Protein AF-0000000085131780 (afdb_homodimer)

Nearest PDB structures (foldseek):
  1sc6-assembly1_D  TM=6.867E-01  e=2.657E-03  Escherichia coli
  1sc6-assembly1_B  TM=6.988E-01  e=3.452E-03  Escherichia coli
  2p9e-assembly1_C  TM=6.284E-01  e=6.220E-03  Escherichia coli
  3k5p-assembly1_A  TM=6.037E-01  e=5.111E-03  Brucella abortus 2308
  6vz8-assembly1_R  TM=6.931E-01  e=9.090E-02  Arabidopsis thaliana

Foldseek 3Di:
DKKFKKKKKDFQPCVPPPLQVCLVVPLVKHWAWDDWDDDNGIIMTITMIDDPPVSVVVSVVVCVVVPIDIGTDDDTDDD/DKKFKKKKKDFQPCVPPPLQVCLVVPLVKHWAWDDWDDDNGIIMTITMIDGPPVSVVVSVVVCVVVPIDIGTDDDTDDD

Structure (mmCIF, N/CA/C/O backbone):
data_AF-0000000085131780-model_v1
#
loop_
_entity.id
_entity.type
_entity.pdbx_description
1 polymer Ferredoxin
#
loop_
_atom_site.group_PDB
_atom_site.id
_atom_site.type_symbol
_atom_site.label_atom_id
_atom_site.label_alt_id
_atom_site.label_comp_id
_atom_site.label_asym_id
_atom_site.label_entity_id
_atom_site.label_seq_id
_atom_site.pdbx_PDB_ins_code
_atom_site.Cartn_x
_atom_site.Cartn_y
_atom_site.Cartn_z
_atom_site.occupancy
_atom_site.B_iso_or_equiv
_atom_site.auth_seq_id
_atom_site.auth_comp_id
_atom_site.auth_asym_id
_atom_site.auth_atom_id
_atom_site.pdbx_PDB_model_num
ATOM 1 N N . MET A 1 1 ? -14.547 14.281 3.889 1 86.56 1 MET A N 1
ATOM 2 C CA . MET A 1 1 ? -13.328 13.477 3.854 1 86.56 1 MET A CA 1
ATOM 3 C C . MET A 1 1 ? -12.086 14.367 3.816 1 86.56 1 MET A C 1
ATOM 5 O O . MET A 1 1 ? -12.125 15.469 3.268 1 86.56 1 MET A O 1
ATOM 9 N N . ALA A 1 2 ? -11.156 14 4.641 1 89.69 2 ALA A N 1
ATOM 10 C CA . ALA A 1 2 ? -9.914 14.773 4.672 1 89.69 2 ALA A CA 1
ATOM 11 C C . ALA A 1 2 ? -8.812 14.055 3.898 1 89.69 2 ALA A C 1
ATOM 13 O O . ALA A 1 2 ? -8.805 12.828 3.805 1 89.69 2 ALA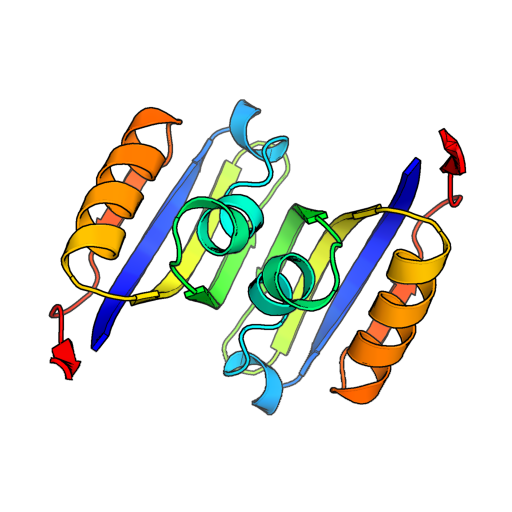 A O 1
ATOM 14 N N . ARG A 1 3 ? -8.008 14.938 3.236 1 90.75 3 ARG A N 1
ATOM 15 C CA . ARG A 1 3 ? -6.875 14.414 2.473 1 90.75 3 ARG A CA 1
ATOM 16 C C . ARG A 1 3 ? -5.598 15.188 2.783 1 90.75 3 ARG A C 1
ATOM 18 O O . ARG A 1 3 ? -5.621 16.422 2.891 1 90.75 3 ARG A O 1
ATOM 25 N N . PHE A 1 4 ? -4.512 14.367 2.973 1 90.12 4 PHE A N 1
ATOM 26 C CA . PHE A 1 4 ? -3.229 15.055 3.072 1 90.12 4 PHE A CA 1
ATOM 27 C C . PHE A 1 4 ? -2.121 14.219 2.439 1 90.12 4 PHE A C 1
ATOM 29 O O . PHE A 1 4 ? -2.16 12.984 2.482 1 90.12 4 PHE A O 1
ATOM 36 N N . LYS A 1 5 ? -1.254 14.945 1.864 1 93.56 5 LYS A N 1
ATOM 37 C CA . LYS A 1 5 ? -0.078 14.305 1.282 1 93.56 5 LYS A CA 1
ATOM 38 C C . LYS A 1 5 ? 1.028 14.141 2.32 1 93.56 5 LYS A C 1
ATOM 40 O O . LYS A 1 5 ? 1.296 15.062 3.1 1 93.56 5 LYS A O 1
ATOM 45 N N . ALA A 1 6 ? 1.563 12.945 2.344 1 95.5 6 ALA A N 1
ATOM 46 C CA . ALA A 1 6 ? 2.627 12.688 3.311 1 95.5 6 ALA A CA 1
ATOM 47 C C . ALA A 1 6 ? 3.766 11.898 2.676 1 95.5 6 ALA A C 1
ATOM 49 O O . ALA A 1 6 ? 3.545 11.125 1.739 1 95.5 6 ALA A O 1
ATOM 50 N N . LYS A 1 7 ? 4.969 12.141 3.127 1 96.19 7 LYS A N 1
ATOM 51 C CA . LYS A 1 7 ? 6.105 11.25 2.91 1 96.19 7 LYS A CA 1
ATOM 52 C C . LYS A 1 7 ? 6.371 10.391 4.141 1 96.19 7 LYS A C 1
ATOM 54 O O . LYS A 1 7 ? 6.555 10.914 5.242 1 96.19 7 LYS A O 1
ATOM 59 N N . LEU A 1 8 ? 6.293 9.07 3.986 1 95.5 8 LEU A N 1
ATOM 60 C CA . LEU A 1 8 ? 6.504 8.094 5.047 1 95.5 8 LEU A CA 1
ATOM 61 C C . LEU A 1 8 ? 7.887 7.453 4.93 1 95.5 8 LEU A C 1
ATOM 63 O O . LEU A 1 8 ? 8.227 6.891 3.885 1 95.5 8 LEU A O 1
ATOM 67 N N . TRP A 1 9 ? 8.641 7.535 5.977 1 93.75 9 TRP A N 1
ATOM 68 C CA . TRP A 1 9 ? 9.969 6.941 6.027 1 93.75 9 TRP A CA 1
ATOM 69 C C . TRP A 1 9 ? 9.969 5.676 6.879 1 93.75 9 TRP A C 1
ATOM 71 O O . TRP A 1 9 ? 9.469 5.68 8.008 1 93.75 9 TRP A O 1
ATOM 81 N N . TYR A 1 10 ? 10.508 4.68 6.27 1 88.69 10 TYR A N 1
ATOM 82 C CA . TYR A 1 10 ? 10.586 3.371 6.91 1 88.69 10 TYR A CA 1
ATOM 83 C C . TYR A 1 10 ? 12.039 2.965 7.145 1 88.69 10 TYR A C 1
ATOM 85 O O . TYR A 1 10 ? 12.906 3.213 6.301 1 88.69 10 TYR A O 1
ATOM 93 N N . GLU A 1 11 ? 12.188 2.383 8.367 1 80.38 11 GLU A N 1
ATOM 94 C CA . GLU A 1 11 ? 13.5 1.799 8.633 1 80.38 11 GLU A CA 1
ATOM 95 C C . GLU A 1 11 ? 13.414 0.279 8.734 1 80.38 11 GLU A C 1
ATOM 97 O O . GLU A 1 11 ? 12.352 -0.271 9.031 1 80.38 11 GLU A O 1
ATOM 102 N N . GLY A 1 12 ? 14.477 -0.394 8.359 1 70.31 12 GLY A N 1
ATOM 103 C CA . GLY A 1 12 ? 14.898 -1.785 8.406 1 70.31 12 GLY A CA 1
ATOM 104 C C . GLY A 1 12 ? 13.766 -2.74 8.734 1 70.31 12 GLY A C 1
ATOM 105 O O . GLY A 1 12 ? 13.398 -3.578 7.906 1 70.31 12 GLY A O 1
ATOM 106 N N . GLU A 1 13 ? 13.352 -2.771 10.047 1 67.44 13 GLU A N 1
ATOM 107 C CA . GLU A 1 13 ? 12.531 -3.852 10.586 1 67.44 13 GLU A CA 1
ATOM 108 C C . GLU A 1 13 ? 11.078 -3.709 10.148 1 67.44 13 GLU A C 1
ATOM 110 O O . GLU A 1 13 ? 10.32 -4.684 10.156 1 67.44 13 GLU A O 1
ATOM 115 N N . LEU A 1 14 ? 10.719 -2.553 9.641 1 70.69 14 LEU A N 1
ATOM 116 C CA . LEU A 1 14 ? 9.312 -2.316 9.336 1 70.69 14 LEU A CA 1
ATOM 117 C C . LEU A 1 14 ? 8.969 -2.824 7.938 1 70.69 14 LEU A C 1
ATOM 119 O O . LEU A 1 14 ? 7.789 -2.924 7.586 1 70.69 14 LEU A O 1
ATOM 123 N N . ILE A 1 15 ? 9.992 -3.205 7.273 1 65.81 15 ILE A N 1
ATOM 124 C CA . ILE A 1 15 ? 9.805 -3.695 5.914 1 65.81 15 ILE A CA 1
ATOM 125 C C . ILE A 1 15 ? 9.008 -5 5.938 1 65.81 15 ILE A C 1
ATOM 127 O O . ILE A 1 15 ? 8.352 -5.352 4.953 1 65.81 15 ILE A O 1
ATOM 131 N N . ASN A 1 16 ? 8.875 -5.523 7.109 1 73.06 16 ASN A N 1
ATOM 132 C CA . ASN A 1 16 ? 8.164 -6.789 7.23 1 73.06 16 ASN A CA 1
ATOM 133 C C . ASN A 1 16 ? 6.73 -6.578 7.711 1 73.06 16 ASN A C 1
ATOM 135 O O . ASN A 1 16 ? 5.953 -7.531 7.797 1 73.06 16 ASN A O 1
ATOM 139 N N . GLU A 1 17 ? 6.41 -5.359 7.91 1 83.75 17 GLU A N 1
ATOM 140 C CA . GLU A 1 17 ? 5.074 -5.051 8.406 1 83.75 17 GLU A CA 1
ATOM 141 C C . GLU A 1 17 ? 4.188 -4.496 7.301 1 83.75 17 GLU A C 1
ATOM 143 O O . GLU A 1 17 ? 4.637 -3.686 6.488 1 83.75 17 GLU A O 1
ATOM 148 N N . PRO A 1 18 ? 2.934 -4.953 7.234 1 92 18 PRO A N 1
ATOM 149 C CA . PRO A 1 18 ? 2.01 -4.465 6.207 1 92 18 PRO A CA 1
ATOM 150 C C . PRO A 1 18 ? 1.391 -3.115 6.559 1 92 18 PRO A C 1
ATOM 152 O O . PRO A 1 18 ? 0.165 -2.996 6.641 1 92 18 PRO A O 1
ATOM 155 N N . VAL A 1 19 ? 2.16 -2.117 6.633 1 93.19 19 VAL A N 1
ATOM 156 C CA . VAL A 1 19 ? 1.791 -0.799 7.137 1 93.19 19 VAL A CA 1
ATOM 157 C C . VAL A 1 19 ? 0.696 -0.198 6.258 1 93.19 19 VAL A C 1
ATOM 159 O O . VAL A 1 19 ? -0.382 0.148 6.75 1 93.19 19 VAL A O 1
ATOM 162 N N . ILE A 1 20 ? 0.851 -0.165 4.98 1 94 20 ILE A N 1
ATOM 163 C CA . ILE A 1 20 ? -0.085 0.46 4.055 1 94 20 ILE A CA 1
ATOM 164 C C . ILE A 1 20 ? -1.4 -0.315 4.047 1 94 20 ILE A C 1
ATOM 166 O O . ILE A 1 20 ? -2.48 0.281 4.078 1 94 20 ILE A O 1
ATOM 170 N N . ALA A 1 21 ? -1.269 -1.602 3.977 1 94.25 21 ALA A N 1
ATOM 171 C CA . ALA A 1 21 ? -2.461 -2.443 3.99 1 94.25 21 ALA A CA 1
ATOM 172 C C . ALA A 1 21 ? -3.242 -2.27 5.289 1 94.25 21 ALA A C 1
ATOM 174 O O . ALA A 1 21 ? -4.473 -2.256 5.285 1 94.25 21 ALA A O 1
ATOM 175 N N . THR A 1 22 ? -2.566 -2.139 6.387 1 95 22 THR A N 1
ATOM 176 C CA . THR A 1 22 ? -3.201 -1.985 7.691 1 95 22 THR A CA 1
ATOM 177 C C . THR A 1 22 ? -3.965 -0.667 7.77 1 95 22 THR A C 1
ATOM 179 O O . THR A 1 22 ? -5.059 -0.611 8.336 1 95 22 THR A O 1
ATOM 182 N N . LEU A 1 23 ? -3.361 0.405 7.223 1 95.75 23 LEU A N 1
ATOM 183 C CA . LEU A 1 23 ? -4.07 1.679 7.168 1 95.75 23 LEU A CA 1
ATOM 184 C C . LEU A 1 23 ? -5.449 1.507 6.543 1 95.75 23 LEU A C 1
ATOM 186 O O . LEU A 1 23 ? -6.449 1.975 7.098 1 95.75 23 LEU A O 1
ATOM 190 N N . ALA A 1 24 ? -5.492 0.808 5.449 1 94.88 24 ALA A N 1
ATOM 191 C CA . ALA A 1 24 ? -6.734 0.619 4.707 1 94.88 24 ALA A CA 1
ATOM 192 C C . ALA A 1 24 ? -7.676 -0.326 5.449 1 94.88 24 ALA A C 1
ATOM 194 O O . ALA A 1 24 ? -8.883 -0.085 5.516 1 94.88 24 ALA A O 1
ATOM 195 N N . ARG A 1 25 ? -7.152 -1.287 6.023 1 92.69 25 ARG A N 1
ATOM 196 C CA . ARG A 1 25 ? -7.961 -2.35 6.613 1 92.69 25 ARG A CA 1
ATOM 197 C C . ARG A 1 25 ? -8.453 -1.957 8 1 92.69 25 ARG A C 1
ATOM 199 O O . ARG A 1 25 ? -9.602 -2.213 8.359 1 92.69 25 ARG A O 1
ATOM 206 N N . ASP A 1 26 ? -7.594 -1.348 8.727 1 94.12 26 ASP A N 1
ATOM 207 C CA . ASP A 1 26 ? -7.871 -1.246 10.156 1 94.12 26 ASP A CA 1
ATOM 208 C C . ASP A 1 26 ? -8.117 0.204 10.562 1 94.12 26 ASP A C 1
ATOM 210 O O . ASP A 1 26 ? -8.695 0.465 11.625 1 94.12 26 ASP A O 1
ATOM 214 N N . HIS A 1 27 ? -7.688 1.127 9.734 1 95.62 27 HIS A N 1
ATOM 215 C CA . HIS A 1 27 ? -7.75 2.51 10.188 1 95.62 27 HIS A CA 1
ATOM 216 C C . HIS A 1 27 ? -8.68 3.34 9.312 1 95.62 27 HIS A C 1
ATOM 218 O O . HIS A 1 27 ? -8.844 4.543 9.531 1 95.62 27 HIS A O 1
ATOM 224 N N . GLY A 1 28 ? -9.188 2.713 8.359 1 94.62 28 GLY A N 1
ATOM 225 C CA . GLY A 1 28 ? -10.125 3.418 7.496 1 94.62 28 GLY A CA 1
ATOM 226 C C . GLY A 1 28 ? -9.469 4.512 6.672 1 94.62 28 GLY A C 1
ATOM 227 O O . GLY A 1 28 ? -10.102 5.523 6.363 1 94.62 28 GLY A O 1
ATOM 228 N N . VAL A 1 29 ? -8.273 4.48 6.422 1 96.06 29 VAL A N 1
ATOM 229 C CA . VAL A 1 29 ? -7.516 5.469 5.668 1 96.06 29 VAL A CA 1
ATOM 230 C C . VAL A 1 29 ? -6.988 4.84 4.379 1 96.06 29 VAL A C 1
ATOM 232 O O . VAL A 1 29 ? -6.375 3.771 4.406 1 96.06 29 VAL A O 1
ATOM 235 N N . ILE A 1 30 ? -7.234 5.508 3.287 1 95.12 30 ILE A N 1
ATOM 236 C CA . ILE A 1 30 ? -6.766 5.039 1.987 1 95.12 30 ILE A CA 1
ATOM 237 C C . ILE A 1 30 ? -5.512 5.805 1.582 1 95.12 30 ILE A C 1
ATOM 239 O O . ILE A 1 30 ? -5.512 7.035 1.542 1 95.12 30 ILE A O 1
ATOM 243 N N . ALA A 1 31 ? -4.469 4.984 1.391 1 94.56 31 ALA A N 1
ATOM 244 C CA . ALA A 1 31 ? -3.221 5.59 0.937 1 94.56 31 ALA A CA 1
ATOM 245 C C . ALA A 1 31 ? -3.039 5.41 -0.567 1 94.56 31 ALA A C 1
ATOM 247 O O . ALA A 1 31 ? -3.002 4.281 -1.065 1 94.56 31 ALA A O 1
ATOM 248 N N . ASN A 1 32 ? -2.979 6.477 -1.34 1 92.62 32 ASN A N 1
ATOM 249 C CA . ASN A 1 32 ? -2.633 6.477 -2.758 1 92.62 32 ASN A CA 1
ATOM 250 C C . ASN A 1 32 ? -1.143 6.727 -2.973 1 92.62 32 ASN A C 1
ATOM 252 O O . ASN A 1 32 ? -0.671 7.859 -2.826 1 92.62 32 ASN A O 1
ATOM 256 N N . ILE A 1 33 ? -0.473 5.668 -3.33 1 93.06 33 ILE A N 1
ATOM 257 C CA . ILE A 1 33 ? 0.977 5.758 -3.473 1 93.06 33 ILE A CA 1
ATOM 258 C C 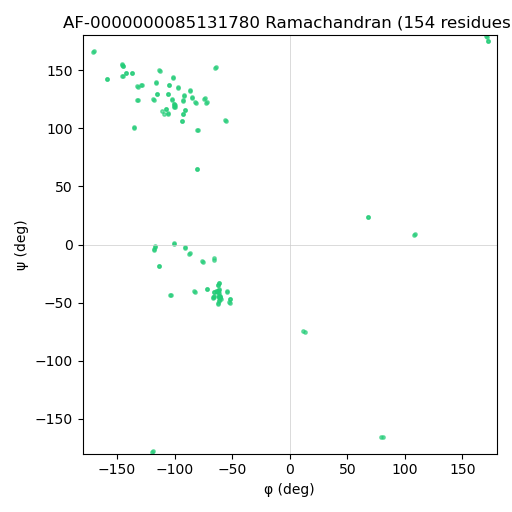. ILE A 1 33 ? 1.324 6.543 -4.734 1 93.06 33 ILE A C 1
ATOM 260 O O . ILE A 1 33 ? 0.941 6.152 -5.84 1 93.06 33 ILE A O 1
ATOM 264 N N . ARG A 1 34 ? 2.045 7.59 -4.559 1 90.5 34 ARG A N 1
ATOM 265 C CA . ARG A 1 34 ? 2.432 8.469 -5.66 1 90.5 34 ARG A CA 1
ATOM 266 C C . ARG A 1 34 ? 3.885 8.234 -6.059 1 90.5 34 ARG A C 1
ATOM 268 O O . ARG A 1 34 ? 4.227 8.312 -7.242 1 90.5 34 ARG A O 1
ATOM 275 N N . ARG A 1 35 ? 4.75 8.109 -5.156 1 92.75 35 ARG A N 1
ATOM 276 C CA . ARG A 1 35 ? 6.168 7.797 -5.316 1 92.75 35 ARG A CA 1
ATOM 277 C C . ARG A 1 35 ? 6.652 6.871 -4.207 1 92.75 35 ARG A C 1
ATOM 279 O O . ARG A 1 35 ? 6.16 6.93 -3.08 1 92.75 35 ARG A O 1
ATOM 286 N N . ALA A 1 36 ? 7.531 6.105 -4.551 1 93.94 36 ALA A N 1
ATOM 287 C CA . ALA A 1 36 ? 8.07 5.23 -3.516 1 93.94 36 ALA A CA 1
ATOM 288 C C . ALA A 1 36 ? 9.461 4.719 -3.898 1 93.94 36 ALA A C 1
ATOM 290 O O . ALA A 1 36 ? 9.719 4.434 -5.07 1 93.94 36 ALA A O 1
ATOM 291 N N . ASN A 1 37 ? 10.344 4.609 -2.953 1 94.88 37 ASN A N 1
ATOM 292 C CA . ASN A 1 37 ? 11.633 3.916 -2.992 1 94.88 37 ASN A CA 1
ATOM 293 C C . ASN A 1 37 ? 11.859 3.09 -1.73 1 94.88 37 ASN A C 1
ATOM 295 O O . ASN A 1 37 ? 12.164 3.639 -0.67 1 94.88 37 ASN A O 1
ATOM 299 N N . VAL A 1 38 ? 11.625 1.832 -1.866 1 93.19 38 VAL A N 1
ATOM 300 C CA . VAL A 1 38 ? 11.75 0.912 -0.74 1 93.19 38 VAL A CA 1
ATOM 301 C C . VAL A 1 38 ? 12.828 -0.128 -1.036 1 93.19 38 VAL A C 1
ATOM 303 O O . VAL A 1 38 ? 12.742 -0.849 -2.033 1 93.19 38 VAL A O 1
ATOM 306 N N . GLU A 1 39 ? 13.758 -0.214 -0.168 1 91.62 39 GLU A N 1
ATOM 307 C CA . GLU A 1 39 ? 14.852 -1.176 -0.233 1 91.62 39 GLU A CA 1
ATOM 308 C C . GLU A 1 39 ? 14.844 -2.104 0.979 1 91.62 39 GLU A C 1
ATOM 310 O O . GLU A 1 39 ? 13.93 -2.047 1.805 1 91.62 39 GLU A O 1
ATOM 315 N N . ASP A 1 40 ? 15.805 -2.979 1.049 1 86 40 ASP A N 1
ATOM 316 C CA . ASP A 1 40 ? 15.836 -4.023 2.066 1 86 40 ASP A CA 1
ATOM 317 C C . ASP A 1 40 ? 15.922 -3.426 3.467 1 86 40 ASP A C 1
ATOM 319 O O . ASP A 1 40 ? 15.398 -3.994 4.426 1 86 40 ASP A O 1
ATOM 323 N N . ASP A 1 41 ? 16.609 -2.35 3.582 1 85.25 41 ASP A N 1
ATOM 324 C CA . ASP A 1 41 ? 16.906 -1.875 4.93 1 85.25 41 ASP A CA 1
ATOM 325 C C . ASP A 1 41 ? 16.297 -0.493 5.172 1 85.25 41 ASP A C 1
ATOM 327 O O . ASP A 1 41 ? 16.406 0.051 6.273 1 85.25 41 ASP A O 1
ATOM 331 N N . SER A 1 42 ? 15.711 0.064 4.223 1 88.75 42 SER A N 1
ATOM 332 C CA . SER A 1 42 ? 15.125 1.391 4.375 1 88.75 42 SER A CA 1
ATOM 333 C C . SER A 1 42 ? 14.273 1.763 3.168 1 88.75 42 SER A C 1
ATOM 335 O O . SER A 1 42 ? 14.32 1.09 2.137 1 88.75 42 SER A O 1
ATOM 337 N N . GLY A 1 43 ? 13.469 2.822 3.354 1 92.06 43 GLY A N 1
ATOM 338 C CA . GLY A 1 43 ? 12.703 3.322 2.223 1 92.06 43 GLY A CA 1
ATOM 339 C C . GLY A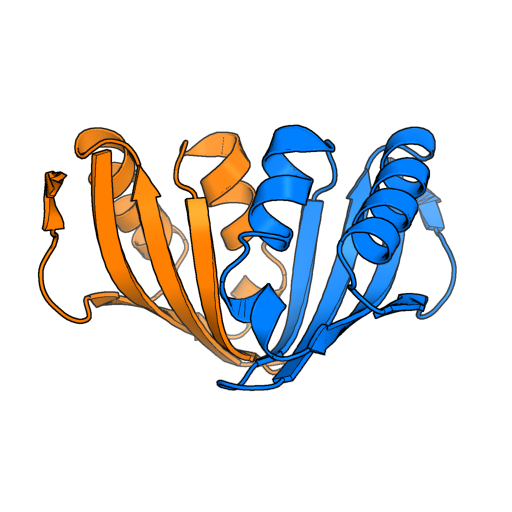 1 43 ? 11.695 4.387 2.611 1 92.06 43 GLY A C 1
ATOM 340 O O . GLY A 1 43 ? 11.609 4.773 3.777 1 92.06 43 GLY A O 1
ATOM 341 N N . TRP A 1 44 ? 11.141 4.844 1.529 1 94.56 44 TRP A N 1
ATOM 342 C CA . TRP A 1 44 ? 10.125 5.867 1.748 1 94.56 44 TRP A CA 1
ATOM 343 C C . TRP A 1 44 ? 9 5.742 0.73 1 94.56 44 TRP A C 1
ATOM 345 O O . TRP A 1 44 ? 9.195 5.207 -0.363 1 94.56 44 TRP A O 1
ATOM 355 N N . ILE A 1 45 ? 7.852 6.207 1.167 1 93.94 45 ILE A N 1
ATOM 356 C CA . ILE A 1 45 ? 6.656 6.25 0.33 1 93.94 45 ILE A CA 1
ATOM 357 C C . ILE A 1 45 ? 6.012 7.633 0.426 1 93.94 45 ILE A C 1
ATOM 359 O O . ILE A 1 45 ? 5.73 8.117 1.524 1 93.94 45 ILE A O 1
ATOM 363 N N . VAL A 1 46 ? 5.828 8.273 -0.718 1 94.44 46 VAL A N 1
ATOM 364 C CA . VAL A 1 46 ? 4.977 9.461 -0.807 1 94.44 46 VAL A CA 1
ATOM 365 C C . VAL A 1 46 ? 3.557 9.047 -1.188 1 94.44 46 VAL A C 1
ATOM 367 O O . VAL A 1 46 ? 3.352 8.367 -2.195 1 94.44 46 VAL A O 1
ATOM 370 N N . CYS A 1 47 ? 2.621 9.445 -0.339 1 94 47 CYS A N 1
ATOM 371 C CA . CYS A 1 47 ? 1.248 9.039 -0.617 1 94 47 CYS A CA 1
ATOM 372 C C . CYS A 1 47 ? 0.264 10.125 -0.194 1 94 47 CYS A C 1
ATOM 374 O O . CYS A 1 47 ? 0.597 10.984 0.62 1 94 47 CYS A O 1
ATOM 376 N N . GLU A 1 48 ? -0.896 10.094 -0.857 1 93.31 48 GLU A N 1
ATOM 377 C CA . GLU A 1 48 ? -2.057 10.844 -0.385 1 93.31 48 GLU A CA 1
ATOM 378 C C . GLU A 1 48 ? -2.918 9.992 0.547 1 93.31 48 GLU A C 1
ATOM 380 O O . GLU A 1 48 ? -3.418 8.938 0.151 1 93.31 48 GLU A O 1
ATOM 385 N N . LEU A 1 49 ? -3.018 10.383 1.743 1 94.94 49 LEU A N 1
ATOM 386 C CA . LEU A 1 49 ? -3.855 9.719 2.73 1 94.94 49 LEU A CA 1
ATOM 387 C C . LEU A 1 49 ? -5.25 10.328 2.768 1 94.94 49 LEU A C 1
ATOM 389 O O . LEU A 1 49 ? -5.395 11.555 2.863 1 94.94 49 LEU A O 1
ATOM 393 N N . GLU A 1 50 ? -6.23 9.469 2.658 1 94.25 50 GLU A N 1
ATOM 394 C CA . GLU A 1 50 ? -7.609 9.945 2.619 1 94.25 50 GLU A CA 1
ATOM 395 C C . GLU A 1 50 ? -8.477 9.211 3.637 1 94.25 50 GLU A C 1
ATOM 397 O O . GLU A 1 50 ? -8.375 7.992 3.779 1 94.25 50 GLU A O 1
ATOM 402 N N . GLY A 1 51 ? -9.305 9.906 4.332 1 93.75 51 GLY A N 1
ATOM 403 C CA . GLY A 1 51 ? -10.219 9.383 5.328 1 93.75 51 GLY A CA 1
ATOM 404 C C . GLY A 1 51 ? -10.914 10.469 6.129 1 93.75 51 GLY A C 1
ATOM 405 O O . GLY A 1 51 ? -10.797 11.656 5.809 1 93.75 51 GLY A O 1
ATOM 406 N N . ASN A 1 52 ? -11.758 10.07 7.008 1 94.44 52 ASN A N 1
ATOM 407 C CA . ASN A 1 52 ? -12.312 11.086 7.898 1 94.44 52 ASN A CA 1
ATOM 408 C C . ASN A 1 52 ? -11.234 11.711 8.781 1 94.44 52 ASN A C 1
ATOM 410 O O . ASN A 1 52 ? -10.203 11.086 9.047 1 94.44 52 ASN A O 1
ATOM 414 N N . PRO A 1 53 ? -11.477 12.938 9.172 1 93.38 53 PRO A N 1
ATOM 415 C CA . PRO A 1 53 ? -10.453 13.664 9.922 1 93.38 53 PRO A CA 1
ATOM 416 C C . PRO A 1 53 ? -9.992 12.906 11.164 1 93.38 53 PRO A C 1
ATOM 418 O O . PRO A 1 53 ? -8.789 12.836 11.438 1 93.38 53 PRO A O 1
ATOM 421 N N . ASP A 1 54 ? -10.898 12.305 11.867 1 94.94 54 ASP A N 1
ATOM 422 C CA . ASP A 1 54 ? -10.531 11.57 13.07 1 94.94 54 ASP A CA 1
ATOM 423 C C . ASP A 1 54 ? -9.672 10.352 12.734 1 94.94 54 ASP A C 1
ATOM 425 O O . ASP A 1 54 ? -8.695 10.062 13.43 1 94.94 54 ASP A O 1
ATOM 429 N N . ASN A 1 55 ? -10.031 9.609 11.742 1 95.06 55 ASN A N 1
ATOM 430 C CA . ASN A 1 55 ? -9.266 8.445 11.312 1 95.06 55 ASN A CA 1
ATOM 431 C C . ASN A 1 55 ? -7.859 8.836 10.867 1 95.06 55 ASN A C 1
ATOM 433 O O . ASN A 1 55 ? -6.895 8.125 11.148 1 95.06 55 ASN A O 1
ATOM 437 N N . LEU A 1 56 ? -7.805 9.891 10.164 1 93.75 56 LEU A N 1
ATOM 438 C CA . LEU A 1 56 ? -6.508 10.359 9.688 1 93.75 56 LEU A CA 1
ATOM 439 C C . LEU A 1 56 ? -5.586 10.695 10.852 1 93.75 56 LEU A C 1
ATOM 441 O O . LEU A 1 56 ? -4.398 10.367 10.82 1 93.75 56 LEU A O 1
ATOM 445 N N . GLU A 1 57 ? -6.141 11.375 11.789 1 93.88 57 GLU A N 1
ATOM 446 C CA . GLU A 1 57 ? -5.348 11.703 12.977 1 93.88 57 GLU A CA 1
ATOM 447 C C . GLU A 1 57 ? -4.863 10.438 13.68 1 93.88 57 GLU A C 1
ATOM 449 O O . GLU A 1 57 ? -3.693 10.344 14.055 1 93.88 57 GLU A O 1
ATOM 454 N N . GLN A 1 58 ? -5.711 9.539 13.859 1 95.75 58 GLN A N 1
ATOM 455 C CA . GLN A 1 58 ? -5.363 8.281 14.5 1 95.75 58 GLN A CA 1
ATOM 456 C C . GLN A 1 58 ? -4.348 7.5 13.672 1 95.75 58 GLN A C 1
ATOM 458 O O . GLN A 1 58 ? -3.457 6.848 14.227 1 95.75 58 GLN A O 1
ATOM 463 N N . ALA A 1 59 ? -4.547 7.535 12.383 1 95.44 59 ALA A N 1
ATOM 464 C CA . ALA A 1 59 ? -3.629 6.844 11.484 1 95.44 59 ALA A CA 1
ATOM 465 C C . ALA A 1 59 ? -2.215 7.406 11.609 1 95.44 59 ALA A C 1
ATOM 467 O O . ALA A 1 59 ? -1.241 6.652 11.641 1 95.44 59 ALA A O 1
ATOM 468 N N . ILE A 1 60 ? -2.119 8.68 11.648 1 94.75 60 ILE A N 1
ATOM 469 C CA . ILE A 1 60 ? -0.819 9.328 11.789 1 94.75 60 ILE A CA 1
ATOM 470 C C . ILE A 1 60 ? -0.172 8.914 13.109 1 94.75 60 ILE A C 1
ATOM 472 O O . ILE A 1 60 ? 1.018 8.586 13.148 1 94.75 60 ILE A O 1
ATOM 476 N N . GLU A 1 61 ? -0.936 8.922 14.141 1 95.94 61 GLU A N 1
ATOM 477 C CA . GLU A 1 61 ? -0.435 8.484 15.438 1 95.94 61 GLU A CA 1
ATOM 478 C C . GLU A 1 61 ? 0.017 7.031 15.398 1 95.94 61 GLU A C 1
ATOM 480 O O . GLU A 1 61 ? 1.064 6.684 15.953 1 95.94 61 GLU A O 1
ATOM 485 N N . TRP A 1 62 ? -0.772 6.242 14.812 1 95.69 62 TRP A N 1
ATOM 486 C CA . TRP A 1 62 ? -0.433 4.828 14.695 1 95.69 62 TRP A CA 1
ATOM 487 C C . TRP A 1 62 ? 0.856 4.641 13.906 1 95.69 62 TRP A C 1
ATOM 489 O O . TRP A 1 62 ? 1.728 3.861 14.297 1 95.69 62 TRP A O 1
ATOM 499 N N . LEU A 1 63 ? 0.991 5.285 12.742 1 95.31 63 LEU A N 1
ATOM 500 C CA . LEU A 1 63 ? 2.195 5.219 11.922 1 95.31 63 LEU A CA 1
ATOM 501 C C . LEU A 1 63 ? 3.434 5.555 12.75 1 95.31 63 LEU A C 1
ATOM 503 O O . LEU A 1 63 ? 4.422 4.816 12.719 1 95.31 63 LEU A O 1
ATOM 507 N N . ARG A 1 64 ? 3.324 6.648 13.438 1 94.44 64 ARG A N 1
ATOM 508 C CA . ARG A 1 64 ? 4.445 7.039 14.289 1 94.44 64 ARG A CA 1
ATOM 509 C C . ARG A 1 64 ? 4.707 5.996 15.367 1 94.44 64 ARG A C 1
ATOM 511 O O . ARG A 1 64 ? 5.859 5.707 15.695 1 94.44 64 ARG A O 1
ATOM 518 N N . GLY A 1 65 ? 3.611 5.492 15.891 1 93.12 65 GLY A N 1
ATOM 519 C CA . GLY A 1 65 ? 3.707 4.477 16.922 1 93.12 65 GLY A CA 1
ATOM 520 C C . GLY A 1 65 ? 4.406 3.215 16.453 1 93.12 65 GLY A C 1
ATOM 521 O O . GLY A 1 65 ? 5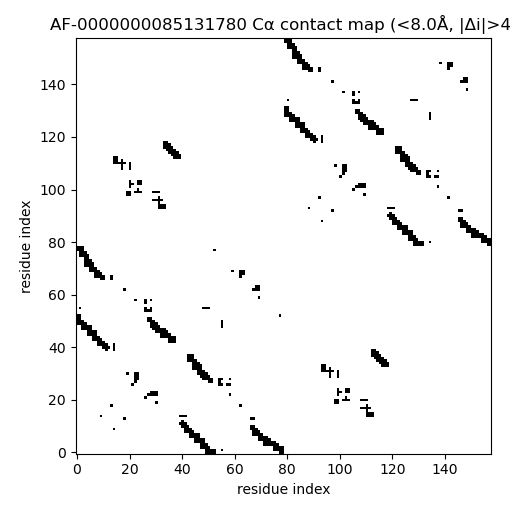.07 2.537 17.234 1 93.12 65 GLY A O 1
ATOM 522 N N . VAL A 1 66 ? 4.281 2.844 15.227 1 90.94 66 VAL A N 1
ATOM 523 C CA . VAL A 1 66 ? 4.891 1.617 14.727 1 90.94 66 VAL A CA 1
ATOM 524 C C . VAL A 1 66 ? 6.285 1.918 14.18 1 90.94 66 VAL A C 1
ATOM 526 O O . VAL A 1 66 ? 6.965 1.025 13.672 1 90.94 66 VAL A O 1
ATOM 529 N N . GLY A 1 67 ? 6.703 3.146 14.164 1 90.88 67 GLY A N 1
ATOM 530 C CA . GLY A 1 67 ? 8.078 3.486 13.844 1 90.88 67 GLY A CA 1
ATOM 531 C C . GLY A 1 67 ? 8.234 4.156 12.492 1 90.88 67 GLY A C 1
ATOM 532 O O . GLY A 1 67 ? 9.352 4.367 12.023 1 90.88 67 GLY A O 1
ATOM 533 N N . VAL A 1 68 ? 7.137 4.488 11.914 1 93.88 68 VAL A N 1
ATOM 534 C CA . VAL A 1 68 ? 7.176 5.199 10.641 1 93.88 68 VAL A CA 1
ATOM 535 C C . VAL A 1 68 ? 7.324 6.699 10.883 1 93.88 68 VAL A C 1
ATOM 537 O O . VAL A 1 68 ? 6.602 7.27 11.711 1 93.88 68 VAL A O 1
ATOM 540 N N . ASP A 1 69 ? 8.32 7.297 10.266 1 93.81 69 ASP A N 1
ATOM 541 C CA . ASP A 1 69 ? 8.43 8.75 10.305 1 93.81 69 ASP A CA 1
ATOM 542 C C . ASP A 1 69 ? 7.508 9.398 9.266 1 93.81 69 ASP A C 1
ATOM 544 O O . ASP A 1 69 ? 7.648 9.148 8.07 1 93.81 69 ASP A O 1
ATOM 548 N N . VAL A 1 70 ? 6.633 10.242 9.766 1 95.69 70 VAL A N 1
ATOM 549 C CA . VAL A 1 70 ? 5.617 10.844 8.914 1 95.69 70 VAL A CA 1
ATOM 550 C C . VAL A 1 70 ? 5.953 12.312 8.672 1 95.69 70 VAL A C 1
ATOM 552 O O . VAL A 1 70 ? 6.027 13.102 9.609 1 95.69 70 VAL A O 1
ATOM 555 N N . GLU A 1 71 ? 6.211 12.656 7.434 1 95.38 71 GLU A N 1
ATOM 556 C CA . GLU A 1 71 ? 6.383 14.047 7.016 1 95.38 71 GLU A CA 1
ATOM 557 C C . GLU A 1 71 ? 5.164 14.547 6.246 1 95.38 71 GLU A C 1
ATOM 559 O O . GLU A 1 71 ? 4.883 14.086 5.141 1 95.38 71 GLU A O 1
ATOM 564 N N . LEU A 1 72 ? 4.473 15.422 6.797 1 89.62 72 LEU A N 1
ATOM 565 C CA . LEU A 1 72 ? 3.311 15.984 6.121 1 89.62 72 LEU A CA 1
ATOM 566 C C . LEU A 1 72 ? 3.736 16.938 5.004 1 89.62 72 LEU A C 1
ATOM 568 O O . LEU A 1 72 ? 4.66 17.734 5.18 1 89.62 72 LEU A O 1
ATOM 572 N N . VAL A 1 73 ? 3.209 16.641 3.812 1 83.81 73 VAL A N 1
ATOM 573 C CA . VAL A 1 73 ? 3.557 17.484 2.666 1 83.81 73 VAL A CA 1
ATOM 574 C C . VAL A 1 73 ? 2.338 18.281 2.227 1 83.81 73 VAL A C 1
ATOM 576 O O . VAL A 1 73 ? 1.369 17.734 1.705 1 83.81 73 VAL A O 1
ATOM 579 N N . GLY A 1 74 ? 2.398 19.469 2.355 1 74.56 74 GLY A N 1
ATOM 580 C CA . GLY A 1 74 ? 1.314 20.359 1.977 1 74.56 74 GLY A CA 1
ATOM 581 C C . GLY A 1 74 ? 0.199 20.406 3.002 1 74.56 74 GLY A C 1
ATOM 582 O O . GLY A 1 74 ? 0.402 20.062 4.168 1 74.56 74 GLY A O 1
ATOM 583 N N . ASP A 1 75 ? -1.085 21.016 2.547 1 65.75 75 ASP A N 1
ATOM 584 C CA . ASP A 1 75 ? -2.162 21.281 3.492 1 65.75 75 ASP A CA 1
ATOM 585 C C . ASP A 1 75 ? -3.197 20.172 3.49 1 65.75 75 ASP A C 1
ATOM 587 O O . ASP A 1 75 ? -3.348 19.453 2.494 1 65.75 75 ASP A O 1
ATOM 591 N N . VAL A 1 76 ? -3.57 19.797 4.809 1 63.75 76 VAL A N 1
ATOM 592 C CA . VAL A 1 76 ? -4.762 18.969 4.957 1 63.75 76 VAL A CA 1
ATOM 593 C C . VAL A 1 76 ? -5.953 19.656 4.289 1 63.75 76 VAL A C 1
ATOM 595 O O . VAL A 1 76 ? -6.262 20.812 4.586 1 63.75 76 VAL A O 1
ATOM 598 N N . VAL A 1 77 ? -6.371 19.078 3.062 1 65 77 VAL A N 1
ATOM 599 C CA . VAL A 1 77 ? -7.543 19.672 2.422 1 65 77 VAL A CA 1
ATOM 600 C C . VAL A 1 77 ? -8.805 18.938 2.863 1 65 77 VAL A C 1
ATOM 602 O O . VAL A 1 77 ? -8.812 17.703 2.928 1 65 77 VAL A O 1
ATOM 605 N N . GLU A 1 78 ? -9.633 19.609 3.613 1 63.75 78 GLU A N 1
ATOM 606 C CA . GLU A 1 78 ? -10.914 19.078 4.062 1 63.75 78 GLU A CA 1
ATOM 607 C C . GLU A 1 78 ? -11.977 19.188 2.971 1 63.75 78 GLU A C 1
ATOM 609 O O . GLU A 1 78 ? -12.102 20.234 2.326 1 63.75 78 GLU A O 1
ATOM 614 N N . SER A 1 79 ? -12.156 18.016 2.266 1 52.16 79 SER A N 1
ATOM 615 C CA . SER A 1 79 ? -13.344 18.203 1.438 1 52.16 79 SER A CA 1
ATOM 616 C C . SER A 1 79 ? -14.602 17.781 2.178 1 52.16 79 SER A C 1
ATOM 618 O O . SER A 1 79 ? -14.555 16.906 3.049 1 52.16 79 SER A O 1
ATOM 620 N N . MET B 1 1 ? -4.035 -20.219 4.723 1 86.75 1 MET B N 1
ATOM 621 C CA . MET B 1 1 ? -3.699 -18.953 4.062 1 86.75 1 MET B CA 1
ATOM 622 C C . MET B 1 1 ? -2.611 -19.172 3.014 1 86.75 1 MET B C 1
ATOM 624 O O . MET B 1 1 ? -1.757 -20.047 3.166 1 86.75 1 MET B O 1
ATOM 628 N N . ALA B 1 2 ? -2.869 -18.594 1.886 1 89.81 2 ALA B N 1
ATOM 629 C CA . ALA B 1 2 ? -1.878 -18.703 0.818 1 89.81 2 ALA B CA 1
ATOM 630 C C . ALA B 1 2 ? -1.056 -17.422 0.702 1 89.81 2 ALA B C 1
ATOM 632 O O . ALA B 1 2 ? -1.541 -16.344 1.019 1 89.81 2 ALA B O 1
ATOM 633 N N . ARG B 1 3 ? 0.254 -17.688 0.374 1 90.88 3 ARG B N 1
ATOM 634 C CA . ARG B 1 3 ? 1.169 -16.562 0.193 1 90.88 3 ARG B CA 1
ATOM 635 C C 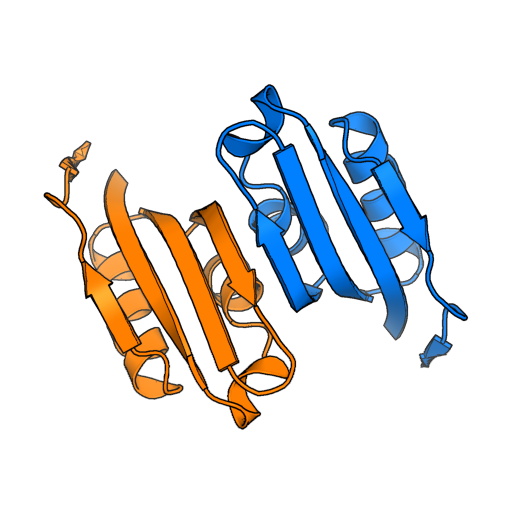. ARG B 1 3 ? 1.985 -16.719 -1.085 1 90.88 3 ARG B C 1
ATOM 637 O O . ARG B 1 3 ? 2.445 -17.828 -1.4 1 90.88 3 ARG B O 1
ATOM 644 N N . PHE B 1 4 ? 2.078 -15.562 -1.804 1 90.19 4 PHE B N 1
ATOM 645 C CA . PHE B 1 4 ? 3.01 -15.602 -2.924 1 90.19 4 PHE B CA 1
ATOM 646 C C . PHE B 1 4 ? 3.678 -14.242 -3.115 1 90.19 4 PHE B C 1
ATOM 648 O O . PHE B 1 4 ? 3.07 -13.203 -2.85 1 90.19 4 PHE B O 1
ATOM 655 N N . LYS B 1 5 ? 4.859 -14.344 -3.502 1 93.69 5 LYS B N 1
ATOM 656 C CA . LYS B 1 5 ? 5.613 -13.141 -3.818 1 93.69 5 LYS B CA 1
ATOM 657 C C . LYS B 1 5 ? 5.387 -12.711 -5.266 1 93.69 5 LYS B C 1
ATOM 659 O O . LYS B 1 5 ? 5.387 -13.547 -6.172 1 93.69 5 LYS B O 1
ATOM 664 N N . ALA B 1 6 ? 5.125 -11.445 -5.422 1 95.62 6 ALA B N 1
ATOM 665 C CA . ALA B 1 6 ? 4.883 -10.938 -6.77 1 95.62 6 ALA B CA 1
ATOM 666 C C . ALA B 1 6 ? 5.586 -9.602 -6.992 1 95.62 6 ALA B C 1
ATOM 668 O O . ALA B 1 6 ? 5.789 -8.836 -6.051 1 95.62 6 ALA B O 1
ATOM 669 N N . LYS B 1 7 ? 6.008 -9.367 -8.211 1 96.25 7 LYS B N 1
ATOM 670 C CA . LYS B 1 7 ? 6.371 -8.039 -8.688 1 96.25 7 LYS B CA 1
ATOM 671 C C . LYS B 1 7 ? 5.246 -7.426 -9.523 1 96.25 7 LYS B C 1
ATOM 673 O O . LYS B 1 7 ? 4.797 -8.023 -10.5 1 96.25 7 LYS B O 1
ATOM 678 N N . LEU B 1 8 ? 4.719 -6.289 -9.086 1 95.5 8 LEU B N 1
ATOM 679 C CA . LEU B 1 8 ? 3.637 -5.566 -9.75 1 95.5 8 LEU B CA 1
ATOM 680 C C . LEU B 1 8 ? 4.176 -4.371 -10.523 1 95.5 8 LEU B C 1
ATOM 682 O O . LEU B 1 8 ? 4.859 -3.514 -9.961 1 95.5 8 LEU B O 1
ATOM 686 N N . TRP B 1 9 ? 3.857 -4.312 -11.773 1 93.81 9 TRP B N 1
ATOM 687 C CA . TRP B 1 9 ? 4.27 -3.211 -12.641 1 93.81 9 TRP B CA 1
ATOM 688 C C . TRP B 1 9 ? 3.096 -2.289 -12.945 1 93.81 9 TRP B C 1
ATOM 690 O O . TRP B 1 9 ? 2.021 -2.75 -13.336 1 93.81 9 TRP B O 1
ATOM 700 N N . TYR B 1 10 ? 3.385 -1.056 -12.719 1 88.62 10 TYR B N 1
ATOM 701 C CA . TYR B 1 10 ? 2.387 -0.013 -12.938 1 88.62 10 TYR B CA 1
ATOM 702 C C . TYR B 1 10 ? 2.818 0.937 -14.047 1 88.62 10 TYR B C 1
ATOM 704 O O . TYR B 1 10 ? 3.998 1.279 -14.156 1 88.62 10 TYR B O 1
ATOM 712 N N . GLU B 1 11 ? 1.756 1.259 -14.828 1 80.75 11 GLU B N 1
ATOM 713 C CA . GLU B 1 11 ? 2.008 2.307 -15.82 1 80.75 11 GLU B CA 1
ATOM 714 C C . GLU B 1 11 ? 1.21 3.566 -15.5 1 80.75 11 GLU B C 1
ATOM 716 O O . GLU B 1 11 ? 0.198 3.508 -14.797 1 80.75 11 GLU B O 1
ATOM 721 N N . GLY B 1 12 ? 1.724 4.719 -15.859 1 69.94 12 GLY B N 1
ATOM 722 C CA . GLY B 1 12 ? 1.286 6.105 -15.883 1 69.94 12 GLY B CA 1
ATOM 723 C C . GLY B 1 12 ? -0.001 6.332 -15.109 1 69.94 12 GLY B C 1
ATOM 724 O O . GLY B 1 12 ? -0.014 7.062 -14.117 1 69.94 12 GLY B O 1
ATOM 725 N N . GLU B 1 13 ? -1.157 5.887 -15.719 1 66.94 13 GLU B N 1
ATOM 726 C CA . GLU B 1 13 ? -2.482 6.32 -15.281 1 66.94 13 GLU B CA 1
ATOM 727 C C . GLU B 1 13 ? -2.887 5.633 -13.977 1 66.94 13 GLU B C 1
ATOM 729 O O . GLU B 1 13 ? -3.74 6.137 -13.25 1 66.94 13 GLU B O 1
ATOM 734 N N . LEU B 1 14 ? -2.178 4.582 -13.625 1 70.19 14 LEU B N 1
ATOM 735 C CA . LEU B 1 14 ? -2.605 3.809 -12.461 1 70.19 14 LEU B CA 1
ATOM 736 C C . LEU B 1 14 ? -2.012 4.379 -11.18 1 70.19 14 LEU B C 1
ATOM 738 O O . LEU B 1 14 ? -2.436 4.016 -10.078 1 70.19 14 LEU B O 1
ATOM 742 N N . ILE B 1 15 ? -1.151 5.297 -11.391 1 65.38 15 ILE B N 1
ATOM 743 C CA . ILE B 1 15 ? -0.487 5.918 -10.25 1 65.38 15 ILE B CA 1
ATOM 744 C C . ILE B 1 15 ? -1.508 6.688 -9.414 1 65.38 15 ILE B C 1
ATOM 746 O O . ILE B 1 15 ? -1.309 6.891 -8.211 1 65.38 15 ILE B O 1
ATOM 750 N N . ASN B 1 16 ? -2.631 6.863 -9.977 1 72.38 16 ASN B N 1
ATOM 751 C CA . ASN B 1 16 ? -3.658 7.621 -9.273 1 72.38 16 AS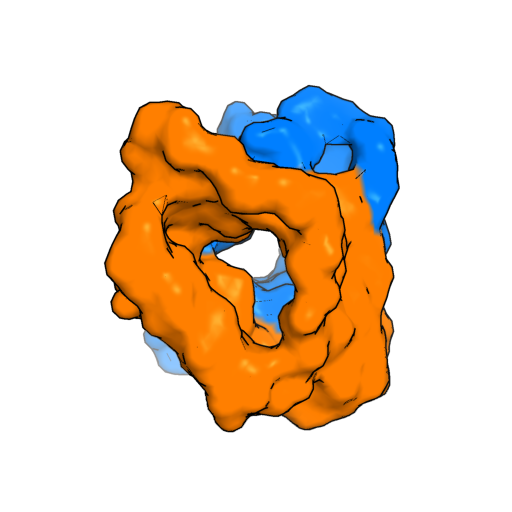N B CA 1
ATOM 752 C C . ASN B 1 16 ? -4.684 6.703 -8.617 1 72.38 16 ASN B C 1
ATOM 754 O O . ASN B 1 16 ? -5.582 7.172 -7.918 1 72.38 16 ASN B O 1
ATOM 758 N N . GLU B 1 17 ? -4.461 5.453 -8.773 1 83.5 17 GLU B N 1
ATOM 759 C CA . GLU B 1 17 ? -5.402 4.492 -8.219 1 83.5 17 GLU B CA 1
ATOM 760 C C . GLU B 1 17 ? -4.844 3.836 -6.957 1 83.5 17 GLU B C 1
ATOM 762 O O . GLU B 1 17 ? -3.66 3.494 -6.902 1 83.5 17 GLU B O 1
ATOM 767 N N . PRO B 1 18 ? -5.668 3.678 -5.922 1 91.88 18 PRO B N 1
ATOM 768 C CA . PRO B 1 18 ? -5.219 3.051 -4.676 1 91.88 18 PRO B CA 1
ATOM 769 C C . PRO B 1 18 ? -5.203 1.526 -4.754 1 91.88 18 PRO B C 1
ATOM 771 O O . PRO B 1 18 ? -5.871 0.858 -3.959 1 91.88 18 PRO B O 1
ATOM 774 N N . VAL B 1 19 ? -4.395 0.99 -5.559 1 93.06 19 VAL B N 1
ATOM 775 C CA . VAL B 1 19 ? -4.363 -0.426 -5.906 1 93.06 19 VAL B CA 1
ATOM 776 C C . VAL B 1 19 ? -4.051 -1.257 -4.664 1 93.06 19 VAL B C 1
ATOM 778 O O . VAL B 1 19 ? -4.824 -2.143 -4.293 1 93.06 19 VAL B O 1
ATOM 781 N N . ILE B 1 20 ? -3.037 -0.951 -3.936 1 93.94 20 ILE B N 1
ATOM 782 C CA . ILE B 1 20 ? -2.594 -1.721 -2.777 1 93.94 20 ILE B CA 1
ATOM 783 C C . ILE B 1 20 ? -3.643 -1.638 -1.67 1 93.94 20 ILE B C 1
ATOM 785 O O . ILE B 1 20 ? -3.973 -2.646 -1.043 1 93.94 20 ILE B O 1
ATOM 789 N N . ALA B 1 21 ? -4.102 -0.439 -1.438 1 94.25 21 ALA B N 1
ATOM 790 C CA . ALA B 1 21 ? -5.129 -0.248 -0.416 1 94.25 21 ALA B CA 1
ATOM 791 C C . ALA B 1 21 ? -6.398 -1.021 -0.763 1 94.25 21 ALA B C 1
ATOM 793 O O . ALA B 1 21 ? -7.047 -1.589 0.119 1 94.25 21 ALA B O 1
ATOM 794 N N . THR B 1 22 ? -6.77 -1.062 -2.006 1 95 22 THR B N 1
ATOM 795 C CA . THR B 1 22 ? -7.973 -1.75 -2.455 1 95 22 THR B CA 1
ATOM 796 C C . THR B 1 22 ? -7.852 -3.256 -2.242 1 95 22 THR B C 1
ATOM 798 O O . THR B 1 22 ? -8.812 -3.916 -1.854 1 95 22 THR B O 1
ATOM 801 N N . LEU B 1 23 ? -6.645 -3.795 -2.533 1 95.75 23 LEU B N 1
ATOM 802 C CA . LEU B 1 23 ? -6.414 -5.211 -2.262 1 95.75 23 LEU B CA 1
ATOM 803 C C . LEU B 1 23 ? -6.789 -5.555 -0.823 1 95.75 23 LEU B C 1
ATOM 805 O O . LEU B 1 23 ? -7.512 -6.523 -0.581 1 95.75 23 LEU B O 1
ATOM 809 N N . ALA B 1 24 ? -6.34 -4.742 0.092 1 94.88 24 ALA B N 1
ATOM 810 C CA . ALA B 1 24 ? -6.566 -4.988 1.514 1 94.88 24 ALA B CA 1
ATOM 811 C C . ALA B 1 24 ? -8.023 -4.746 1.888 1 94.88 24 ALA B C 1
ATOM 813 O O . ALA B 1 24 ? -8.617 -5.508 2.658 1 94.88 24 ALA B O 1
ATOM 814 N N . ARG B 1 25 ? -8.586 -3.789 1.34 1 92.62 25 ARG B N 1
ATOM 815 C CA . ARG B 1 25 ? -9.914 -3.354 1.748 1 92.62 25 ARG B CA 1
ATOM 816 C C . ARG B 1 25 ? -11 -4.199 1.083 1 92.62 25 ARG B C 1
ATOM 818 O O . ARG B 1 25 ? -11.984 -4.566 1.722 1 92.62 25 ARG B O 1
ATOM 825 N N . ASP B 1 26 ? -10.781 -4.5 -0.143 1 94.12 26 ASP B N 1
ATOM 826 C CA . ASP B 1 26 ? -11.906 -5.004 -0.922 1 94.12 26 ASP B CA 1
ATOM 827 C C . ASP B 1 26 ? -11.688 -6.461 -1.327 1 94.12 26 ASP B C 1
ATOM 829 O O . ASP B 1 26 ? -12.633 -7.164 -1.679 1 94.12 26 ASP B O 1
ATOM 833 N N . HIS B 1 27 ? -10.438 -6.902 -1.272 1 95.69 27 HIS B N 1
ATOM 834 C CA . HIS B 1 27 ? -10.18 -8.227 -1.825 1 95.69 27 HIS B CA 1
ATOM 835 C C . HIS B 1 27 ? -9.68 -9.188 -0.75 1 95.69 27 HIS B C 1
ATOM 837 O O . HIS B 1 27 ? -9.383 -10.344 -1.037 1 95.69 27 HIS B O 1
ATOM 843 N N . GLY B 1 28 ? -9.547 -8.68 0.388 1 94.62 28 GLY B N 1
ATOM 844 C CA . GLY B 1 28 ? -9.117 -9.531 1.484 1 94.62 28 GLY B CA 1
ATOM 845 C C . GLY B 1 28 ? -7.688 -10.016 1.342 1 94.62 28 GLY B C 1
ATOM 846 O O . GLY B 1 28 ? -7.352 -11.109 1.791 1 94.62 28 GLY B O 1
ATOM 847 N N . VAL B 1 29 ? -6.891 -9.398 0.666 1 96.12 29 VAL B N 1
ATOM 848 C CA . VAL B 1 29 ? -5.496 -9.758 0.423 1 96.12 29 VAL B CA 1
ATOM 849 C C . VAL B 1 29 ? -4.578 -8.711 1.04 1 96.12 29 VAL B C 1
ATOM 851 O O . VAL B 1 29 ? -4.75 -7.508 0.81 1 96.12 29 VAL B O 1
ATOM 854 N N . ILE B 1 30 ? -3.621 -9.164 1.805 1 95.12 30 ILE B N 1
ATOM 855 C CA . ILE B 1 30 ? -2.654 -8.273 2.438 1 95.12 30 ILE B CA 1
ATOM 856 C C . ILE B 1 30 ? -1.349 -8.289 1.646 1 95.12 30 ILE B C 1
ATOM 858 O O . ILE B 1 30 ? -0.763 -9.344 1.417 1 95.12 30 ILE B O 1
ATOM 862 N N . ALA B 1 31 ? -1.025 -7.066 1.203 1 94.69 31 ALA B N 1
ATOM 863 C CA . ALA B 1 31 ? 0.24 -6.934 0.487 1 94.69 31 ALA B CA 1
ATOM 864 C C . ALA B 1 31 ? 1.329 -6.375 1.398 1 94.69 31 ALA B C 1
ATOM 866 O O . ALA B 1 31 ? 1.193 -5.273 1.936 1 94.69 31 ALA B O 1
ATOM 867 N N . ASN B 1 32 ? 2.393 -7.109 1.648 1 92.69 32 ASN B N 1
ATOM 868 C CA . ASN B 1 32 ? 3.588 -6.648 2.35 1 92.69 32 ASN B CA 1
ATOM 869 C C . ASN B 1 32 ? 4.648 -6.145 1.376 1 92.69 32 ASN B C 1
ATOM 871 O O . ASN B 1 32 ? 5.305 -6.941 0.699 1 92.69 32 ASN B O 1
ATOM 875 N N . ILE B 1 33 ? 4.773 -4.844 1.35 1 93.06 33 ILE B N 1
ATOM 876 C CA . ILE B 1 33 ? 5.691 -4.234 0.392 1 93.06 33 ILE B CA 1
ATOM 877 C C . ILE B 1 33 ? 7.133 -4.496 0.821 1 93.06 33 ILE B C 1
ATOM 879 O O . ILE B 1 33 ? 7.543 -4.109 1.918 1 93.06 33 ILE B O 1
ATOM 883 N N . ARG B 1 34 ? 7.875 -5.109 -0.037 1 90.75 34 ARG B N 1
ATOM 884 C CA . ARG B 1 34 ? 9.266 -5.469 0.236 1 90.75 34 ARG B CA 1
ATOM 885 C C . ARG B 1 34 ? 10.227 -4.531 -0.488 1 90.75 34 ARG B C 1
ATOM 887 O O . ARG B 1 34 ? 11.281 -4.191 0.041 1 90.75 34 ARG B O 1
ATOM 894 N N . ARG B 1 35 ? 9.984 -4.223 -1.68 1 92.88 35 ARG B N 1
ATOM 895 C CA . ARG B 1 35 ? 10.719 -3.279 -2.518 1 92.88 35 ARG B CA 1
ATOM 896 C C . ARG B 1 35 ? 9.773 -2.494 -3.416 1 92.88 35 ARG B C 1
ATOM 898 O O . ARG B 1 35 ? 8.734 -3.012 -3.838 1 92.88 35 ARG B O 1
ATOM 905 N N . ALA B 1 36 ? 10.141 -1.36 -3.658 1 93.88 36 ALA B N 1
ATOM 906 C CA . ALA B 1 36 ? 9.297 -0.577 -4.559 1 93.88 36 ALA B CA 1
ATOM 907 C C . ALA B 1 36 ? 10.086 0.571 -5.188 1 93.88 36 ALA B C 1
ATOM 909 O O . ALA B 1 36 ? 10.93 1.186 -4.527 1 93.88 36 ALA B O 1
ATOM 910 N N . ASN B 1 37 ? 9.836 0.873 -6.434 1 94.88 37 ASN B N 1
ATOM 911 C CA . ASN B 1 37 ? 10.234 2.062 -7.176 1 94.88 37 ASN B CA 1
ATOM 912 C C . ASN B 1 37 ? 9.086 2.617 -8.008 1 94.88 37 ASN B C 1
ATOM 914 O O . ASN B 1 37 ? 8.742 2.051 -9.047 1 94.88 37 ASN B O 1
ATOM 918 N N . VAL B 1 38 ? 8.5 3.627 -7.488 1 93.25 38 VAL B N 1
ATOM 919 C CA . VAL B 1 38 ? 7.344 4.242 -8.133 1 93.25 38 VAL B CA 1
ATOM 920 C C . VAL B 1 38 ? 7.664 5.691 -8.492 1 93.25 38 VAL B C 1
ATOM 922 O O . VAL B 1 38 ? 8.008 6.492 -7.621 1 93.25 38 VAL B O 1
ATOM 925 N N . GLU B 1 39 ? 7.5 6.004 -9.711 1 91.62 39 GLU B N 1
ATOM 926 C CA . GLU B 1 39 ? 7.703 7.344 -10.258 1 91.62 39 GLU B CA 1
ATOM 927 C C . GLU B 1 39 ? 6.422 7.891 -10.875 1 91.62 39 GLU B C 1
ATOM 929 O O . GLU B 1 39 ? 5.367 7.258 -10.797 1 91.62 39 GLU B O 1
ATOM 934 N N . ASP B 1 40 ? 6.492 9.062 -11.422 1 85.88 40 ASP B N 1
ATOM 935 C CA . ASP B 1 40 ? 5.312 9.773 -11.914 1 85.88 40 ASP B CA 1
ATOM 936 C C . ASP B 1 40 ? 4.637 9 -13.047 1 85.88 40 ASP B C 1
ATOM 938 O O . ASP B 1 40 ? 3.414 9.047 -13.195 1 85.88 40 ASP B O 1
ATOM 942 N N . ASP B 1 41 ? 5.418 8.352 -13.828 1 85.31 41 ASP B N 1
ATOM 943 C CA . ASP B 1 41 ? 4.836 7.789 -15.047 1 85.31 41 ASP B CA 1
ATOM 944 C C . ASP B 1 41 ? 4.945 6.266 -15.055 1 85.31 41 ASP B C 1
ATOM 946 O O . ASP B 1 41 ? 4.441 5.605 -15.961 1 85.31 41 ASP B O 1
ATOM 950 N N . SER B 1 42 ? 5.566 5.73 -14.117 1 88.88 42 SER B N 1
ATOM 951 C CA . SER B 1 42 ? 5.727 4.277 -14.07 1 88.88 42 SER B CA 1
ATOM 952 C C . SER B 1 42 ? 6.293 3.828 -12.734 1 88.88 42 SER B C 1
ATOM 954 O O . SER B 1 42 ? 6.758 4.652 -11.938 1 88.88 42 SER B O 1
ATOM 956 N N . GLY B 1 43 ? 6.207 2.502 -12.492 1 92.12 43 GLY B N 1
ATOM 957 C CA . GLY B 1 43 ? 6.824 1.964 -11.297 1 92.12 43 GLY B CA 1
ATOM 958 C C . GLY B 1 43 ? 6.488 0.504 -11.055 1 92.12 43 GLY B C 1
ATOM 959 O O . GLY B 1 43 ? 5.777 -0.113 -11.844 1 92.12 43 GLY B O 1
ATOM 960 N N . TRP B 1 44 ? 7.168 0.084 -10.031 1 94.5 44 TRP B N 1
ATOM 961 C CA . TRP B 1 44 ? 6.93 -1.308 -9.664 1 94.5 44 TRP B CA 1
ATOM 962 C C . TRP B 1 44 ? 6.988 -1.489 -8.148 1 94.5 44 TRP B C 1
ATOM 96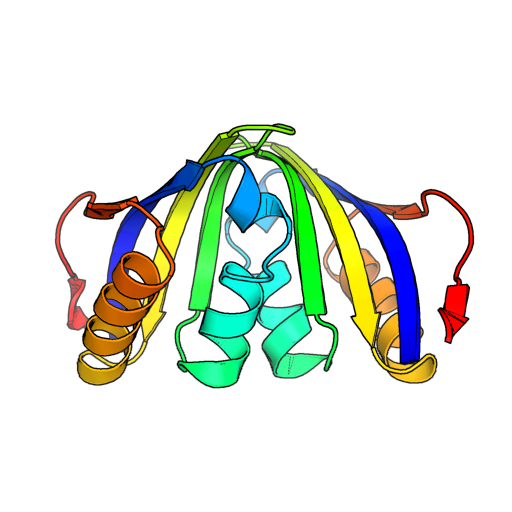4 O O . TRP B 1 44 ? 7.633 -0.707 -7.445 1 94.5 44 TRP B O 1
ATOM 974 N N . ILE B 1 45 ? 6.277 -2.508 -7.723 1 93.88 45 ILE B N 1
ATOM 975 C CA . ILE B 1 45 ? 6.254 -2.906 -6.316 1 93.88 45 ILE B CA 1
ATOM 976 C C . ILE B 1 45 ? 6.461 -4.414 -6.207 1 93.88 45 ILE B C 1
ATOM 978 O O . ILE B 1 45 ? 5.746 -5.195 -6.84 1 93.88 45 ILE B O 1
ATOM 982 N N . VAL B 1 46 ? 7.469 -4.816 -5.445 1 94.56 46 VAL B N 1
ATOM 983 C CA . VAL B 1 46 ? 7.609 -6.207 -5.027 1 94.56 46 VAL B CA 1
ATOM 984 C C . VAL B 1 46 ? 6.934 -6.406 -3.672 1 94.56 46 VAL B C 1
ATOM 986 O O . VAL B 1 46 ? 7.23 -5.691 -2.711 1 94.56 46 VAL B O 1
ATOM 989 N N . CYS B 1 47 ? 6.008 -7.355 -3.65 1 94.06 47 CYS B N 1
ATOM 990 C CA . CYS B 1 47 ? 5.285 -7.562 -2.4 1 94.06 47 CYS B CA 1
ATOM 991 C C . CYS B 1 47 ? 4.953 -9.039 -2.203 1 94.06 47 CYS B C 1
ATOM 993 O O . CYS B 1 47 ? 4.949 -9.812 -3.162 1 94.06 47 CYS B O 1
ATOM 995 N N . GLU B 1 48 ? 4.793 -9.398 -0.932 1 93.44 48 GLU B N 1
ATOM 996 C CA . GLU B 1 48 ? 4.18 -10.672 -0.572 1 93.44 48 GLU B CA 1
ATOM 997 C C . GLU B 1 48 ? 2.67 -10.531 -0.402 1 93.44 48 GLU B C 1
ATOM 999 O O . GLU B 1 48 ? 2.207 -9.758 0.441 1 93.44 48 GLU B O 1
ATOM 1004 N N . LEU B 1 49 ? 1.943 -11.164 -1.2 1 95.06 49 LEU B N 1
ATOM 1005 C CA . LEU B 1 49 ? 0.486 -11.18 -1.122 1 95.06 49 LEU B CA 1
ATOM 1006 C C . LEU B 1 49 ? -0.004 -12.352 -0.277 1 95.06 49 LEU B C 1
ATOM 1008 O O . LEU B 1 49 ? 0.408 -13.492 -0.492 1 95.06 49 LEU B O 1
ATOM 1012 N N . GLU B 1 50 ? -0.84 -12.023 0.667 1 94.25 50 GLU B N 1
ATOM 1013 C CA . GLU B 1 50 ? -1.336 -13.047 1.579 1 94.25 50 GLU B CA 1
ATOM 1014 C C . GLU B 1 50 ? -2.859 -13.016 1.67 1 94.25 50 GLU B C 1
ATOM 1016 O O . GLU B 1 50 ? -3.459 -11.945 1.761 1 94.25 50 GLU B O 1
ATOM 1021 N N . GLY B 1 51 ? -3.492 -14.141 1.66 1 93.88 51 GLY B N 1
ATOM 1022 C CA . GLY B 1 51 ? -4.934 -14.305 1.761 1 93.88 51 GLY B CA 1
ATOM 1023 C C . GLY B 1 51 ? -5.391 -15.727 1.493 1 93.88 51 GLY B C 1
ATOM 1024 O O . GLY B 1 51 ? -4.566 -16.641 1.38 1 93.88 51 GLY B O 1
ATOM 1025 N N . ASN B 1 52 ? -6.648 -15.93 1.587 1 94.5 52 ASN B N 1
ATOM 1026 C CA . ASN B 1 52 ? -7.125 -17.25 1.179 1 94.5 52 ASN B CA 1
ATOM 1027 C C . ASN B 1 52 ? -6.898 -17.484 -0.312 1 94.5 52 ASN B C 1
ATOM 1029 O O . ASN B 1 52 ? -6.828 -16.547 -1.094 1 94.5 52 ASN B O 1
ATOM 1033 N N . PRO B 1 53 ? -6.742 -18.766 -0.657 1 93.44 53 PRO B N 1
ATOM 1034 C CA . PRO B 1 53 ? -6.406 -19.078 -2.045 1 93.44 53 PRO B CA 1
ATOM 1035 C C . PRO B 1 53 ? -7.387 -18.484 -3.047 1 93.44 53 PRO B C 1
ATOM 1037 O O . PRO B 1 53 ? -6.973 -17.938 -4.074 1 93.44 53 PRO B O 1
ATOM 1040 N N . ASP B 1 54 ? -8.648 -18.516 -2.738 1 95.06 54 ASP B N 1
ATOM 1041 C CA . ASP B 1 54 ? -9.656 -17.969 -3.646 1 95.06 54 ASP B CA 1
ATOM 1042 C C . ASP B 1 54 ? -9.5 -16.453 -3.785 1 95.06 54 ASP B C 1
ATOM 1044 O O . ASP B 1 54 ? -9.602 -15.906 -4.887 1 95.06 54 ASP B O 1
ATOM 1048 N N . ASN B 1 55 ? -9.312 -15.758 -2.719 1 95.06 55 ASN B N 1
ATOM 1049 C CA . ASN B 1 55 ? -9.125 -14.312 -2.736 1 95.06 55 ASN B CA 1
ATOM 1050 C C . ASN B 1 55 ? -7.875 -13.922 -3.523 1 95.06 55 ASN B C 1
ATOM 1052 O O . ASN B 1 55 ? -7.879 -12.922 -4.246 1 95.06 55 ASN B O 1
ATOM 1056 N N . LEU B 1 56 ? -6.867 -14.664 -3.314 1 93.81 56 LEU B N 1
ATOM 1057 C CA . LEU B 1 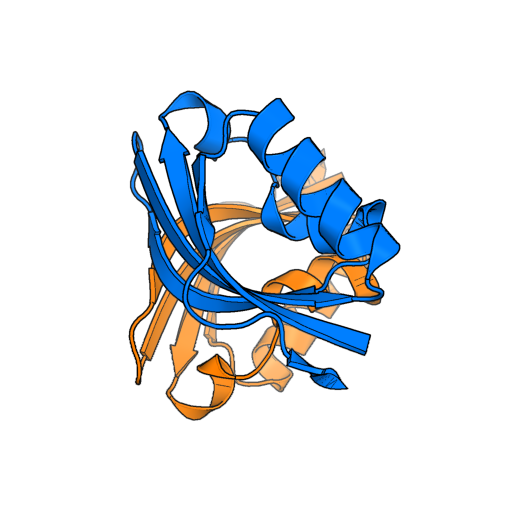56 ? -5.617 -14.391 -4.016 1 93.81 56 LEU B CA 1
ATOM 1058 C C . LEU B 1 56 ? -5.805 -14.508 -5.527 1 93.81 56 LEU B C 1
ATOM 1060 O O . LEU B 1 56 ? -5.301 -13.68 -6.285 1 93.81 56 LEU B O 1
ATOM 1064 N N . GLU B 1 57 ? -6.469 -15.539 -5.906 1 93.94 57 GLU B N 1
ATOM 1065 C CA . GLU B 1 57 ? -6.738 -15.711 -7.328 1 93.94 57 GLU B CA 1
ATOM 1066 C C . GLU B 1 57 ? -7.555 -14.555 -7.883 1 93.94 57 GLU B C 1
ATOM 1068 O O . GLU B 1 57 ? -7.242 -14.016 -8.953 1 93.94 57 GLU B O 1
ATOM 1073 N N . GLN B 1 58 ? -8.555 -14.195 -7.207 1 95.81 58 GLN B N 1
ATOM 1074 C CA . GLN B 1 58 ? -9.398 -13.078 -7.621 1 95.81 58 GLN B CA 1
ATOM 1075 C C . GLN B 1 58 ? -8.609 -11.773 -7.629 1 95.81 58 GLN B C 1
ATOM 1077 O O . GLN B 1 58 ? -8.82 -10.922 -8.5 1 95.81 58 GLN B O 1
ATOM 1082 N N . ALA B 1 59 ? -7.781 -11.625 -6.625 1 95.5 59 ALA B N 1
ATOM 1083 C CA . ALA B 1 59 ? -6.957 -10.422 -6.535 1 95.5 59 ALA B CA 1
ATOM 1084 C C . ALA B 1 59 ? -6.031 -10.297 -7.742 1 95.5 59 ALA B C 1
ATOM 1086 O O . ALA B 1 59 ? -5.875 -9.211 -8.305 1 95.5 59 ALA B O 1
ATOM 1087 N N . ILE B 1 60 ? -5.426 -11.367 -8.109 1 94.81 60 ILE B N 1
ATOM 1088 C CA . ILE B 1 60 ? -4.535 -11.367 -9.266 1 94.81 60 ILE B CA 1
ATOM 1089 C C . ILE B 1 60 ? -5.316 -10.992 -10.523 1 94.81 60 ILE B C 1
ATOM 1091 O O . ILE B 1 60 ? -4.852 -10.188 -11.336 1 94.81 60 ILE B O 1
ATOM 1095 N N . GLU B 1 61 ? -6.457 -11.57 -10.672 1 95.94 61 GLU B N 1
ATOM 1096 C CA . GLU B 1 61 ? -7.309 -11.234 -11.812 1 95.94 61 GLU B CA 1
ATOM 1097 C C . GLU B 1 61 ? -7.695 -9.758 -11.805 1 95.94 61 GLU B C 1
ATOM 1099 O O . GLU B 1 61 ? -7.684 -9.109 -12.844 1 95.94 61 GLU B O 1
ATOM 1104 N N . TRP B 1 62 ? -8.062 -9.312 -10.68 1 95.69 62 TRP B N 1
ATOM 1105 C CA . TRP B 1 62 ? -8.438 -7.906 -10.555 1 95.69 62 TRP B CA 1
ATOM 1106 C C . TRP B 1 62 ? -7.262 -6.996 -10.898 1 95.69 62 TRP B C 1
ATOM 1108 O O . TRP B 1 62 ? -7.43 -6.012 -11.625 1 95.69 62 TRP B O 1
ATOM 1118 N N . LEU B 1 63 ? -6.07 -7.254 -10.359 1 95.31 63 LEU B N 1
ATOM 1119 C CA . LEU B 1 63 ? -4.871 -6.48 -10.656 1 95.31 63 LEU B CA 1
ATOM 1120 C C . LEU B 1 63 ? -4.641 -6.387 -12.156 1 95.31 63 LEU B C 1
ATOM 1122 O O . LEU B 1 63 ? -4.426 -5.293 -12.695 1 95.31 63 LEU B O 1
ATOM 1126 N N . ARG B 1 64 ? -4.703 -7.52 -12.773 1 94.44 64 ARG B N 1
ATOM 1127 C CA . ARG B 1 64 ? -4.531 -7.535 -14.219 1 94.44 64 ARG B CA 1
ATOM 1128 C C . ARG B 1 64 ? -5.633 -6.742 -14.914 1 94.44 64 ARG B C 1
ATOM 1130 O O . ARG B 1 64 ? -5.375 -6.035 -15.891 1 94.44 64 ARG B O 1
ATOM 1137 N N . GLY B 1 65 ? -6.812 -6.91 -14.383 1 93.12 65 GLY B N 1
ATOM 1138 C CA . GLY B 1 65 ? -7.957 -6.203 -14.93 1 93.12 65 GLY B CA 1
ATOM 1139 C C . GLY B 1 65 ? -7.82 -4.695 -14.852 1 93.12 65 GLY B C 1
ATOM 1140 O O . GLY B 1 65 ? -8.336 -3.975 -15.711 1 93.12 65 GLY B O 1
ATOM 1141 N N . VAL B 1 66 ? -7.184 -4.176 -13.852 1 90.88 66 VAL B N 1
ATOM 1142 C CA . VAL B 1 66 ? -7.059 -2.73 -13.695 1 90.88 66 VAL B CA 1
ATOM 1143 C C . VAL B 1 66 ? -5.789 -2.244 -14.391 1 90.88 66 VAL B C 1
ATOM 1145 O O . VAL B 1 66 ? -5.465 -1.057 -14.344 1 90.88 66 VAL B O 1
ATOM 1148 N N . GLY B 1 67 ? -5 -3.115 -14.953 1 90.88 67 GLY B N 1
ATOM 1149 C CA . GLY B 1 67 ? -3.885 -2.719 -15.797 1 90.88 67 GLY B CA 1
ATOM 1150 C C . GLY B 1 67 ? -2.533 -2.947 -15.141 1 90.88 67 GLY B C 1
ATOM 1151 O O . GLY B 1 67 ? -1.503 -2.525 -15.672 1 90.88 67 GLY B O 1
ATOM 1152 N N . VAL B 1 68 ? -2.555 -3.605 -14.031 1 93.81 68 VAL B N 1
ATOM 1153 C CA . VAL B 1 68 ? -1.304 -3.936 -13.359 1 93.81 68 VAL B CA 1
ATOM 1154 C C . VAL B 1 68 ? -0.729 -5.227 -13.945 1 93.81 68 VAL B C 1
ATOM 1156 O O . VAL B 1 68 ? -1.443 -6.219 -14.086 1 93.81 68 VAL B O 1
ATOM 1159 N N . ASP B 1 69 ? 0.531 -5.164 -14.359 1 93.75 69 ASP B N 1
ATOM 1160 C CA . ASP B 1 69 ? 1.215 -6.391 -14.766 1 93.75 69 ASP B CA 1
ATOM 1161 C C . ASP B 1 69 ? 1.757 -7.141 -13.547 1 93.75 69 ASP B C 1
ATOM 1163 O O . ASP B 1 69 ? 2.566 -6.605 -12.789 1 93.75 69 ASP B O 1
ATOM 1167 N N . VAL B 1 70 ? 1.311 -8.375 -13.438 1 95.69 70 VAL B N 1
ATOM 1168 C CA . VAL B 1 70 ? 1.65 -9.172 -12.266 1 95.69 70 VAL B CA 1
ATOM 1169 C C . VAL B 1 70 ? 2.668 -10.25 -12.648 1 95.69 70 VAL B C 1
ATOM 1171 O O . VAL B 1 70 ? 2.391 -11.102 -13.492 1 95.69 70 VAL B O 1
ATOM 1174 N N . GLU B 1 71 ? 3.848 -10.172 -12.07 1 95.38 71 GLU B N 1
ATOM 1175 C CA . GLU B 1 71 ? 4.867 -11.211 -12.203 1 95.38 71 GLU B CA 1
ATOM 1176 C C . GLU B 1 71 ? 4.984 -12.031 -10.922 1 95.38 71 GLU B C 1
ATOM 1178 O O . GLU B 1 71 ? 5.41 -11.516 -9.891 1 95.38 71 GLU B O 1
ATOM 1183 N N . LEU B 1 72 ? 4.629 -13.227 -10.977 1 89.94 72 LEU B N 1
ATOM 1184 C CA . LEU B 1 72 ? 4.742 -14.094 -9.805 1 89.94 72 LEU B CA 1
ATOM 1185 C C . LEU B 1 72 ? 6.195 -14.492 -9.562 1 89.94 72 LEU B C 1
ATOM 1187 O O . LEU B 1 72 ? 6.922 -14.812 -10.508 1 89.94 72 LEU B O 1
ATOM 1191 N N . VAL B 1 73 ? 6.633 -14.211 -8.344 1 83.69 73 VAL B N 1
ATOM 1192 C CA . VAL B 1 73 ? 8.016 -14.531 -8 1 83.69 73 VAL B CA 1
ATOM 1193 C C . VAL B 1 73 ? 8.047 -15.703 -7.016 1 83.69 73 VAL B C 1
ATOM 1195 O O . VAL B 1 73 ? 7.656 -15.555 -5.855 1 83.69 73 VAL B O 1
ATOM 1198 N N . GLY B 1 74 ? 8.492 -16.719 -7.402 1 74.75 74 GLY B N 1
ATOM 1199 C CA . GLY B 1 74 ? 8.578 -17.906 -6.57 1 74.75 74 GLY B CA 1
ATOM 1200 C C . GLY B 1 74 ? 7.27 -18.672 -6.477 1 74.75 74 GLY B C 1
ATOM 1201 O O . GLY B 1 74 ? 6.387 -18.5 -7.32 1 74.75 74 GLY B O 1
ATOM 1202 N N . ASP B 1 75 ? 7.195 -19.688 -5.391 1 66.06 75 ASP B N 1
ATOM 1203 C CA . ASP B 1 75 ? 6.062 -20.594 -5.309 1 66.06 75 ASP B CA 1
ATOM 1204 C C . ASP B 1 75 ? 5.016 -20.094 -4.32 1 66.06 75 ASP B C 1
ATOM 1206 O O . ASP B 1 75 ? 5.34 -19.359 -3.385 1 66.06 75 ASP B O 1
ATOM 1210 N N . VAL B 1 76 ? 3.709 -20.219 -4.848 1 63.72 76 VAL B N 1
ATOM 1211 C CA . VAL B 1 76 ? 2.6 -20.062 -3.91 1 63.72 76 VAL B CA 1
ATOM 1212 C C . VAL B 1 76 ? 2.76 -21.062 -2.756 1 63.72 76 VAL B C 1
ATOM 1214 O O . VAL B 1 76 ? 2.906 -22.266 -2.977 1 63.72 76 VAL B O 1
ATOM 1217 N N . VAL B 1 77 ? 3.154 -20.5 -1.533 1 65.38 77 VAL B N 1
ATOM 1218 C CA . VAL B 1 77 ? 3.254 -21.406 -0.392 1 65.38 77 VAL B CA 1
ATOM 1219 C C . VAL B 1 77 ? 1.933 -21.406 0.374 1 65.38 77 VAL B C 1
ATOM 1221 O O . VAL B 1 77 ? 1.322 -20.359 0.59 1 65.38 77 VAL B O 1
ATOM 1224 N N . GLU B 1 78 ? 1.245 -22.547 0.333 1 63.75 78 GLU B N 1
ATOM 1225 C CA . GLU B 1 78 ? 0.001 -22.75 1.069 1 63.75 78 GLU B CA 1
ATOM 1226 C C . GLU B 1 78 ? 0.273 -23.078 2.533 1 63.75 78 GLU B C 1
ATOM 1228 O O . GLU B 1 78 ? 1.144 -23.906 2.838 1 63.75 78 GLU B O 1
ATOM 1233 N N . SER B 1 79 ? 0.152 -22 3.375 1 51.78 79 SER B N 1
ATOM 1234 C CA . SER B 1 79 ? 0.2 -22.5 4.742 1 51.78 79 SER B CA 1
ATOM 1235 C C . SER B 1 79 ? -1.192 -22.859 5.246 1 51.78 79 SER B C 1
ATOM 1237 O O . SER B 1 79 ? -2.189 -22.297 4.801 1 51.78 79 SER B O 1
#

Sequence (158 aa):
MARFKAKLWYEGELINEPVIATLARDHGVIANIRRANVEDDSGWIVCELEGNPDNLEQAIEWLRGVGVDVELVGDVVESMARFKAKLWYEGELINEPVIATLARDHGVIANIRRANVEDDSGWIVCELEGNPDNLEQAIEWLRGVGVDVELVGDVVES

Radius of gyration: 14.72 Å; Cα contacts (8 Å, |Δi|>4): 393; chains: 2; bounding box: 30×44×33 Å

Organism: Acidimicrobium ferrooxidans (strain DSM 10331 / JCM 15462 / NBRC 103882 / ICP) (NCBI:txid525909)

pLDDT: mean 89.2, std 9.86, range [51.78, 96.25]

InterPro domains:
  IPR018449 NIL domain [PF09383] (7-71)
  IPR018449 NIL domain [SM00930] (2-73)
  IPR045865 ACT-like domain [SSF55021] (6-76)

Secondary structure (DSSP, 8-state):
-EEEEEEEEEEGGGGGS-HHHHHHHHS--EEEEEEEEE-SSEEEEEEEEEE-HHHHHHHHHHHHHTT-EEEEEEEEEE-/-EEEEEEEEEEGGGGGS-HHHHHHHHS--EEEEEEEEE-SSEEEEEEEEEE-HHHHHHHHHHHHHTT-EEEEEEEEEE-

Solvent-accessible surface area (backbone atoms only — not comparable to full-atom values): 7585 Å² total; per-residue (Å²): 79,26,35,34,33,29,40,37,37,42,51,42,79,49,46,78,43,42,60,66,22,42,33,24,57,74,38,58,24,42,48,28,54,49,31,30,46,31,46,80,56,35,31,36,38,32,27,40,39,35,21,46,63,68,36,44,52,51,43,53,51,48,39,47,70,76,59,33,46,77,42,78,45,79,68,75,44,77,90,78,26,34,36,35,31,40,36,37,43,51,42,80,48,46,75,43,42,60,65,21,42,34,23,56,73,39,58,25,43,47,27,56,48,31,30,45,33,44,79,56,36,31,36,38,31,27,39,38,34,23,46,64,70,36,45,54,51,44,53,52,48,41,46,70,74,61,33,45,76,40,76,45,79,68,74,44,75,90